Protein AF-A0A2W4MGM8-F1 (afdb_monomer_lite)

pLDDT: mean 70.21, std 13.92, range [36.12, 92.94]

Sequence (124 aa):
MNNPLRSLRRVPVAGVLAEREMGGFLFISALVGVGVGVGAAALVFLLDTFDRLLEPVFGPLFDPETHGWFHPMRAAVFASIPVGLLLAWWVARRFAPEVGGDGGPQGVESLTVHGGGIGGRGVP

Foldseek 3Di:
DDDPVVPPPPPPVVVVVVVVVVVVVVVVVVVVVVVVVVVVVVVVVVVVVVCVVCCVVCVCVPDCVNDPPPDVVVVVVVVVVVVVVVVVVVVCCVQPVVCPDPCVVVQVCCVPPVVRDDPPRPDD

Secondary structure (DSSP, 8-state):
---GGGGGGS-HHHHHHHHHHHHHHHHHHHHHHHHHHHHHHHHHHHHHHHHHHHHHHHHHHH-TTTS-TT-HHHHHHHHHHHHHHHHHHHHHHHH-GGG-S-SHHHHHHHHHHSTT---TTS--

Radius of gyration: 27.28 Å; chains: 1; bounding box: 44×27×95 Å

Structure (mmCIF, N/CA/C/O backbone):
data_AF-A0A2W4MGM8-F1
#
_entry.id   AF-A0A2W4MGM8-F1
#
loop_
_atom_site.group_PDB
_atom_site.id
_atom_site.type_symbol
_atom_site.label_atom_id
_atom_site.label_alt_id
_atom_site.label_comp_id
_atom_site.label_asym_id
_atom_site.label_entity_id
_atom_site.label_seq_id
_atom_site.pdbx_PDB_ins_code
_atom_site.Cartn_x
_atom_site.Cartn_y
_atom_site.Cartn_z
_atom_site.occupancy
_atom_site.B_iso_or_equiv
_atom_site.auth_seq_id
_atom_site.auth_comp_id
_atom_site.auth_asym_id
_atom_site.auth_atom_id
_atom_site.pdbx_PDB_model_num
ATOM 1 N N . MET A 1 1 ? -20.357 0.197 70.920 1.00 40.78 1 MET A N 1
ATOM 2 C CA . MET A 1 1 ? -19.670 -0.896 70.194 1.00 40.78 1 MET A CA 1
ATOM 3 C C . MET A 1 1 ? -20.046 -0.788 68.724 1.00 40.78 1 MET A C 1
ATOM 5 O O . MET A 1 1 ? -21.128 -1.212 68.339 1.00 40.78 1 MET A O 1
ATOM 9 N N . ASN A 1 2 ? -19.205 -0.120 67.931 1.00 47.62 2 ASN A N 1
ATOM 10 C CA . ASN A 1 2 ? -19.445 0.098 66.504 1.00 47.62 2 ASN A CA 1
ATOM 11 C C . ASN A 1 2 ? -18.937 -1.123 65.746 1.00 47.62 2 ASN A C 1
ATOM 13 O O . ASN A 1 2 ? -17.763 -1.459 65.844 1.00 47.62 2 ASN A O 1
ATOM 17 N N . ASN A 1 3 ? -19.839 -1.817 65.059 1.00 52.19 3 ASN A N 1
ATOM 18 C CA . ASN A 1 3 ? -19.556 -3.089 64.408 1.00 52.19 3 ASN A CA 1
ATOM 19 C C . ASN A 1 3 ? -19.040 -2.817 62.973 1.00 52.19 3 ASN A C 1
ATOM 21 O O . ASN A 1 3 ? -19.835 -2.396 62.127 1.00 52.19 3 ASN A O 1
ATOM 25 N N . PRO A 1 4 ? -17.742 -3.016 62.667 1.00 56.03 4 PRO A N 1
ATOM 26 C CA . PRO A 1 4 ? -17.128 -2.610 61.392 1.00 56.03 4 PRO A CA 1
ATOM 27 C C . PRO A 1 4 ? -17.537 -3.483 60.190 1.00 56.03 4 PRO A C 1
ATOM 29 O O . PRO A 1 4 ? -17.221 -3.169 59.044 1.00 56.03 4 PRO A O 1
ATOM 32 N N . LEU A 1 5 ? -18.300 -4.555 60.416 1.00 53.75 5 LEU A N 1
ATOM 33 C CA . LEU A 1 5 ? -18.628 -5.561 59.401 1.00 53.75 5 LEU A CA 1
ATOM 34 C C . LEU A 1 5 ? -19.758 -5.166 58.430 1.00 53.75 5 LEU A C 1
ATOM 36 O O . LEU A 1 5 ? -20.002 -5.877 57.459 1.00 53.75 5 LEU A O 1
ATOM 40 N N . ARG A 1 6 ? -20.449 -4.035 58.637 1.00 52.56 6 ARG A N 1
ATOM 41 C CA . ARG A 1 6 ? -21.505 -3.568 57.710 1.00 52.56 6 ARG A CA 1
ATOM 42 C C . ARG A 1 6 ? -20.994 -2.720 56.537 1.00 52.56 6 ARG A C 1
ATOM 44 O O . ARG A 1 6 ? -21.741 -2.533 55.581 1.00 52.56 6 ARG A O 1
ATOM 51 N N . SER A 1 7 ? -19.749 -2.240 56.578 1.00 52.41 7 SER A N 1
ATOM 52 C CA . SER A 1 7 ? -19.195 -1.339 55.548 1.00 52.41 7 SER A CA 1
ATOM 53 C C . SER A 1 7 ? -18.705 -2.071 54.285 1.00 52.41 7 SER A C 1
ATOM 55 O O . SER A 1 7 ? -18.770 -1.542 53.181 1.00 52.41 7 SER A O 1
ATOM 57 N N . LEU A 1 8 ? -18.303 -3.339 54.409 1.00 50.88 8 LEU A N 1
ATOM 58 C CA . LEU A 1 8 ? -17.674 -4.119 53.330 1.00 50.88 8 LEU A CA 1
ATOM 59 C C . LEU A 1 8 ? -18.646 -4.718 52.292 1.00 50.88 8 LEU A C 1
ATOM 61 O O . LEU A 1 8 ? -18.209 -5.340 51.330 1.00 50.88 8 LEU A O 1
ATOM 65 N N . ARG A 1 9 ? -19.966 -4.538 52.442 1.00 50.41 9 ARG A N 1
ATOM 66 C CA . ARG A 1 9 ? -20.981 -5.221 51.608 1.00 50.41 9 ARG A CA 1
ATOM 67 C C . ARG A 1 9 ? -21.507 -4.406 50.415 1.00 50.41 9 ARG A C 1
ATOM 69 O O . ARG A 1 9 ? -22.464 -4.831 49.776 1.00 50.41 9 ARG A O 1
ATOM 76 N N . ARG A 1 10 ? -20.938 -3.231 50.118 1.00 50.38 10 ARG A N 1
ATOM 77 C CA . ARG A 1 10 ? -21.436 -2.314 49.064 1.00 50.38 10 ARG A CA 1
ATOM 78 C C . ARG A 1 10 ? -20.584 -2.240 47.791 1.00 50.38 10 ARG A C 1
ATOM 80 O O . ARG A 1 10 ? -20.828 -1.369 46.969 1.00 50.38 10 ARG A O 1
ATOM 87 N N . VAL A 1 11 ? -19.628 -3.148 47.591 1.00 53.84 11 VAL A N 1
ATOM 88 C CA . VAL A 1 11 ? -18.744 -3.126 46.406 1.00 53.84 11 VAL A CA 1
ATOM 89 C C . VAL A 1 11 ? -19.057 -4.150 45.285 1.00 53.84 11 VAL A C 1
ATOM 91 O O . VAL A 1 11 ? -18.382 -4.084 44.263 1.00 53.84 11 VAL A O 1
ATOM 94 N N . PRO A 1 12 ? -20.064 -5.057 45.332 1.00 52.53 12 PRO A N 1
ATOM 95 C CA . PRO A 1 12 ? -20.218 -6.026 44.238 1.00 52.53 12 PRO A CA 1
ATOM 96 C C . PRO A 1 12 ? -20.822 -5.422 42.956 1.00 52.53 12 PRO A C 1
ATOM 98 O O . PRO A 1 12 ? -20.671 -5.995 41.886 1.00 52.53 12 PRO A O 1
ATOM 101 N N . VAL A 1 13 ? -21.486 -4.263 43.028 1.00 52.09 13 VAL A N 1
ATOM 102 C CA . VAL A 1 13 ? -22.192 -3.682 41.867 1.00 52.09 13 VAL A CA 1
ATOM 103 C C . VAL A 1 13 ? -21.252 -2.887 40.951 1.00 52.09 13 VAL A C 1
ATOM 105 O O . VAL A 1 13 ? -21.422 -2.911 39.737 1.00 52.09 13 VAL A O 1
ATOM 108 N N . ALA A 1 14 ? -20.218 -2.243 41.505 1.00 51.44 14 ALA A N 1
ATOM 109 C CA . ALA A 1 14 ? -19.235 -1.495 40.715 1.00 51.44 14 ALA A CA 1
ATOM 110 C C . ALA A 1 14 ? -18.333 -2.415 39.868 1.00 51.44 14 ALA A C 1
ATOM 112 O O . ALA A 1 14 ? -17.973 -2.053 38.753 1.00 51.44 14 ALA A O 1
ATOM 113 N N . GLY A 1 15 ? -18.026 -3.623 40.363 1.00 51.16 15 GLY A N 1
ATOM 114 C CA . GLY A 1 15 ? -17.244 -4.617 39.619 1.00 51.16 15 GLY A CA 1
ATOM 115 C C . GLY A 1 15 ? -17.968 -5.138 38.375 1.00 51.16 15 GLY A C 1
ATOM 116 O O . GLY A 1 15 ? -17.377 -5.183 37.306 1.00 51.16 15 GLY A O 1
ATOM 117 N N . VAL A 1 16 ? -19.268 -5.439 38.479 1.00 54.47 16 VAL A N 1
ATOM 118 C CA . VAL A 1 16 ? -20.057 -6.013 37.368 1.00 54.47 16 VAL A CA 1
ATOM 119 C C . VAL A 1 16 ? -20.330 -4.994 36.251 1.00 54.47 16 VAL A C 1
ATOM 121 O O . VAL A 1 16 ? -20.386 -5.359 35.077 1.00 54.47 16 VAL A O 1
ATOM 124 N N . LEU A 1 17 ? -20.469 -3.706 36.584 1.00 52.34 17 LEU A N 1
ATOM 125 C CA . LEU A 1 17 ? -20.562 -2.633 35.583 1.00 52.34 17 LEU A CA 1
ATOM 126 C C . LEU A 1 17 ? -19.225 -2.410 34.861 1.00 52.34 17 LEU A C 1
ATOM 128 O O . LEU A 1 17 ? -19.217 -2.319 33.636 1.00 52.34 17 LEU A O 1
ATOM 132 N N . ALA A 1 18 ? -18.105 -2.423 35.591 1.00 56.44 18 ALA A N 1
ATOM 133 C CA . ALA A 1 18 ? -16.770 -2.316 35.003 1.00 56.44 18 ALA A CA 1
ATOM 134 C C . ALA A 1 18 ? -16.421 -3.512 34.093 1.00 56.44 18 ALA A C 1
ATOM 136 O O . ALA A 1 18 ? -15.769 -3.347 33.066 1.00 56.44 18 ALA A O 1
ATOM 137 N N . GLU A 1 19 ? -16.895 -4.715 34.425 1.00 57.81 19 GLU A N 1
ATOM 138 C CA . GLU A 1 19 ? -16.680 -5.937 33.637 1.00 57.81 19 GLU A CA 1
ATOM 139 C C . GLU A 1 19 ? -17.469 -5.922 32.317 1.00 57.81 19 GLU A C 1
ATOM 141 O O . GLU A 1 19 ? -16.965 -6.324 31.266 1.00 57.81 19 GLU A O 1
ATOM 146 N N . ARG A 1 20 ? -18.694 -5.379 32.342 1.00 61.50 20 ARG A N 1
ATOM 147 C CA . ARG A 1 20 ? -19.535 -5.219 31.148 1.00 61.50 20 ARG A CA 1
ATOM 148 C C . ARG A 1 20 ? -19.016 -4.117 30.219 1.00 61.50 20 ARG A C 1
ATOM 150 O O . ARG A 1 20 ? -19.085 -4.276 29.001 1.00 61.50 20 ARG A O 1
ATOM 157 N N . GLU A 1 21 ? -18.460 -3.042 30.777 1.00 63.50 21 GLU A N 1
ATOM 158 C CA . GLU A 1 21 ? -17.774 -1.996 30.007 1.00 63.50 21 GLU A CA 1
ATOM 159 C C . GLU A 1 21 ? -16.440 -2.484 29.417 1.00 63.50 21 GLU A C 1
ATOM 161 O O . GLU A 1 21 ? -16.165 -2.223 28.245 1.00 63.50 21 GLU A O 1
ATOM 166 N N . MET A 1 22 ? -15.659 -3.284 30.158 1.00 66.50 22 MET A N 1
ATOM 167 C CA . MET A 1 22 ? -14.453 -3.938 29.625 1.00 66.50 22 MET A CA 1
ATOM 168 C C . MET A 1 22 ? -14.762 -4.873 28.452 1.00 66.50 22 MET A C 1
ATOM 170 O O . MET A 1 22 ? -14.032 -4.868 27.462 1.00 66.50 22 MET A O 1
ATOM 174 N N . GLY A 1 23 ? -15.836 -5.665 28.541 1.00 75.44 23 GLY A N 1
ATOM 175 C CA . GLY A 1 23 ? -16.243 -6.565 27.459 1.00 75.44 23 GLY A CA 1
ATOM 176 C C . GLY A 1 23 ? -16.618 -5.815 26.178 1.00 75.44 23 GLY A C 1
ATOM 177 O O . GLY A 1 23 ? -16.228 -6.225 25.085 1.00 75.44 23 GLY A O 1
ATOM 178 N N . GLY A 1 24 ? -17.314 -4.679 26.309 1.00 80.06 24 GLY A N 1
ATOM 179 C CA . GLY A 1 24 ? -17.630 -3.801 25.181 1.00 80.06 24 GLY A CA 1
ATOM 180 C C . GLY A 1 24 ? -16.379 -3.205 24.534 1.00 80.06 24 GLY A C 1
ATOM 181 O O . GLY A 1 24 ? -16.238 -3.246 23.313 1.00 80.06 24 GLY A O 1
ATOM 182 N N . PHE A 1 25 ? -15.435 -2.722 25.345 1.00 81.69 25 PHE A N 1
ATOM 183 C CA . PHE A 1 25 ? -14.169 -2.180 24.851 1.00 81.69 25 PHE A CA 1
ATOM 184 C C . PHE A 1 25 ? -13.314 -3.239 24.137 1.00 81.69 25 PHE A C 1
ATOM 186 O O . PHE A 1 25 ? -12.790 -2.975 23.057 1.00 81.69 25 PHE A O 1
ATOM 193 N N . LEU A 1 26 ? -13.215 -4.450 24.698 1.00 84.62 26 LEU A N 1
ATOM 194 C CA . LEU A 1 26 ? -12.486 -5.567 24.091 1.00 84.62 26 LEU A CA 1
ATOM 195 C C . LEU A 1 26 ? -13.096 -5.986 22.746 1.00 84.62 26 LEU A C 1
ATOM 197 O O . LEU A 1 26 ? -12.380 -6.292 21.797 1.00 84.62 26 LEU A O 1
ATOM 201 N N . PHE A 1 27 ? -14.424 -5.988 22.651 1.00 85.44 27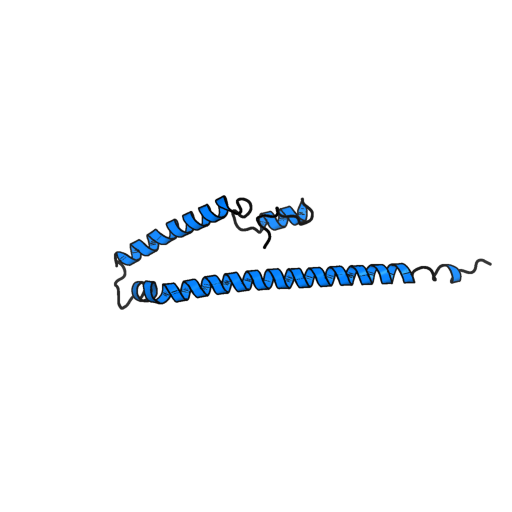 PHE A N 1
ATOM 202 C CA . PHE A 1 27 ? -15.110 -6.313 21.406 1.00 85.44 27 PHE A CA 1
ATOM 203 C C . PHE A 1 27 ? -14.862 -5.255 20.324 1.00 85.44 27 PHE A C 1
ATOM 205 O O . PHE A 1 27 ? -14.552 -5.598 19.183 1.00 85.44 27 PHE A O 1
ATOM 212 N N . ILE A 1 28 ? -14.936 -3.969 20.683 1.00 86.56 28 ILE A N 1
ATOM 213 C CA . ILE A 1 28 ? -14.653 -2.867 19.754 1.00 86.56 28 ILE A CA 1
ATOM 214 C C . ILE A 1 28 ? -13.189 -2.905 19.306 1.00 86.56 28 ILE A C 1
ATOM 216 O O . ILE A 1 28 ? -12.921 -2.779 18.114 1.00 86.56 28 ILE A O 1
ATOM 220 N N . SER A 1 29 ? -12.237 -3.131 20.215 1.00 83.62 29 SER A N 1
ATOM 221 C CA . SER A 1 29 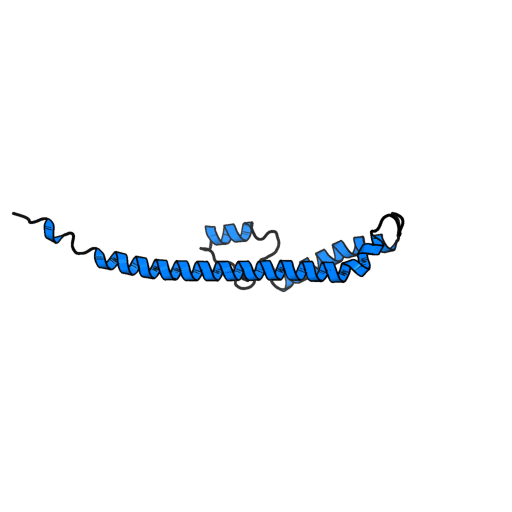? -10.817 -3.196 19.854 1.00 83.62 29 SER A CA 1
ATOM 222 C C . SER A 1 29 ? -10.500 -4.388 18.949 1.00 83.62 29 SER A C 1
ATOM 224 O O . SER A 1 29 ? -9.741 -4.239 17.992 1.00 83.62 29 SER A O 1
ATOM 226 N N . ALA A 1 30 ? -11.136 -5.541 19.176 1.00 88.25 30 ALA A N 1
ATOM 227 C CA . ALA A 1 30 ? -11.027 -6.693 18.288 1.00 88.25 30 ALA A CA 1
ATOM 228 C C . ALA A 1 30 ? -11.582 -6.387 16.886 1.00 88.25 30 ALA A C 1
ATOM 230 O O . ALA A 1 30 ? -10.927 -6.697 15.892 1.00 88.25 30 ALA A O 1
ATOM 231 N N . LEU A 1 31 ? -12.746 -5.735 16.791 1.00 90.75 31 LEU A N 1
ATOM 232 C CA . LEU A 1 31 ? -13.320 -5.322 15.507 1.00 90.75 31 LEU A CA 1
ATOM 233 C C . LEU A 1 31 ? -12.424 -4.331 14.761 1.00 90.75 31 LEU A C 1
ATOM 235 O O . LEU A 1 31 ? -12.199 -4.503 13.565 1.00 90.75 31 LEU A O 1
ATOM 239 N N . VAL A 1 32 ? -11.876 -3.333 15.459 1.00 87.88 32 VAL A N 1
ATOM 240 C CA . VAL A 1 32 ? -10.925 -2.377 14.874 1.00 87.88 32 VAL A CA 1
ATOM 241 C C . VAL A 1 32 ? -9.674 -3.105 14.382 1.00 87.88 32 VAL A C 1
ATOM 243 O O . VAL A 1 32 ? -9.247 -2.882 13.253 1.00 87.88 32 VAL A O 1
ATOM 246 N N . GLY A 1 33 ? -9.124 -4.025 15.180 1.00 87.69 33 GLY A N 1
ATOM 247 C CA . GLY A 1 33 ? -7.964 -4.828 14.793 1.00 87.69 33 GLY A CA 1
ATOM 248 C C . GLY A 1 33 ? -8.211 -5.662 13.533 1.00 87.69 33 GLY A C 1
ATOM 249 O O . GLY A 1 33 ? -7.377 -5.672 12.630 1.00 87.69 33 GLY A O 1
ATOM 250 N N . VAL A 1 34 ? -9.378 -6.308 13.430 1.00 92.31 34 VAL A N 1
ATOM 251 C CA . VAL A 1 34 ? -9.779 -7.048 12.223 1.00 92.31 34 VAL A CA 1
ATOM 252 C C . VAL A 1 34 ? -9.944 -6.106 11.031 1.00 92.31 34 VAL A C 1
ATOM 254 O O . VAL A 1 34 ? -9.441 -6.413 9.954 1.00 92.31 34 VAL A O 1
ATOM 257 N N . GLY A 1 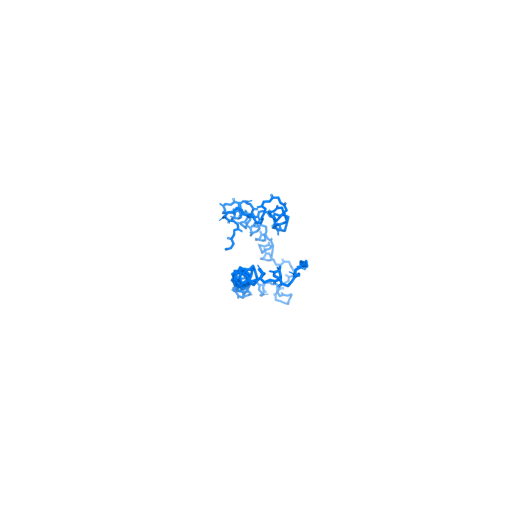35 ? -10.592 -4.953 11.212 1.00 89.81 35 GLY A N 1
ATOM 258 C CA . GLY A 1 35 ? -10.782 -3.964 10.148 1.00 89.81 35 GLY A CA 1
ATOM 259 C C . GLY A 1 35 ? -9.457 -3.463 9.571 1.00 89.81 35 GLY A C 1
ATOM 260 O O . GLY A 1 35 ? -9.247 -3.519 8.360 1.00 89.81 35 GLY A O 1
ATOM 261 N N . VAL A 1 36 ? -8.522 -3.068 10.440 1.00 89.12 36 VAL A N 1
ATOM 262 C CA . VAL A 1 36 ? -7.174 -2.639 10.036 1.00 89.12 36 VAL A CA 1
ATOM 263 C C . VAL A 1 36 ? -6.415 -3.782 9.359 1.00 89.12 36 VAL A C 1
ATOM 265 O O . VAL A 1 36 ? -5.798 -3.573 8.316 1.00 89.12 36 VAL A O 1
ATOM 268 N N . GLY A 1 37 ? -6.493 -4.999 9.907 1.00 89.69 37 GLY A N 1
ATOM 269 C CA . GLY A 1 37 ? -5.846 -6.176 9.329 1.00 89.69 37 GLY A CA 1
ATOM 270 C C . GLY A 1 37 ? -6.347 -6.498 7.919 1.00 89.69 37 GLY A C 1
ATOM 271 O O . GLY A 1 37 ? -5.543 -6.730 7.018 1.00 89.69 37 GLY A O 1
ATOM 272 N N . VAL A 1 38 ? -7.664 -6.454 7.700 1.00 92.94 38 VAL A N 1
ATOM 273 C CA . VAL A 1 38 ? -8.275 -6.668 6.379 1.00 92.94 38 VAL A CA 1
ATOM 274 C C . VAL A 1 38 ? -7.892 -5.553 5.409 1.00 92.94 38 VAL A C 1
ATOM 276 O O . VAL A 1 38 ? -7.540 -5.848 4.269 1.00 92.94 38 VAL A O 1
ATOM 279 N N . GLY A 1 39 ? -7.900 -4.292 5.849 1.00 85.75 39 GLY A N 1
ATOM 280 C CA . GLY A 1 39 ? -7.480 -3.159 5.020 1.00 85.75 39 GLY A CA 1
ATOM 281 C C . GLY A 1 39 ? -6.022 -3.275 4.566 1.00 85.75 39 GLY A C 1
ATOM 282 O O . GLY A 1 39 ? -5.724 -3.129 3.380 1.00 85.75 39 GLY A O 1
ATOM 283 N N . ALA A 1 40 ? -5.119 -3.624 5.485 1.00 86.06 40 ALA A N 1
ATOM 284 C CA . ALA A 1 40 ? -3.713 -3.855 5.167 1.00 86.06 40 ALA A CA 1
ATOM 285 C C . ALA A 1 40 ? -3.532 -5.041 4.205 1.00 86.06 40 ALA A C 1
ATOM 287 O O . ALA A 1 40 ? -2.810 -4.929 3.215 1.00 86.06 40 ALA A O 1
ATOM 288 N N . ALA A 1 41 ? -4.224 -6.159 4.451 1.00 89.06 41 ALA A N 1
ATOM 289 C CA . ALA A 1 41 ? -4.172 -7.327 3.576 1.00 89.06 41 ALA A CA 1
ATOM 290 C C . ALA A 1 41 ? -4.687 -7.014 2.161 1.00 89.06 41 ALA A C 1
ATOM 292 O O . ALA A 1 41 ? -4.078 -7.436 1.180 1.00 89.06 41 ALA A O 1
ATOM 293 N N . ALA A 1 42 ? -5.767 -6.236 2.047 1.00 90.25 42 ALA A N 1
ATOM 294 C CA . ALA A 1 42 ? -6.309 -5.800 0.765 1.00 90.25 42 ALA A CA 1
ATOM 295 C C . ALA A 1 42 ? -5.314 -4.923 -0.010 1.00 90.25 42 ALA A C 1
ATOM 297 O O . ALA A 1 42 ? -5.147 -5.117 -1.213 1.00 90.25 42 ALA A O 1
ATOM 298 N N . LEU A 1 43 ? -4.616 -4.005 0.669 1.00 86.19 43 LEU A N 1
ATOM 299 C CA . LEU A 1 43 ? -3.585 -3.177 0.041 1.00 86.19 43 LEU A CA 1
ATOM 300 C C . LEU A 1 43 ? -2.419 -4.027 -0.480 1.00 86.19 43 LEU A C 1
ATOM 302 O O . LEU A 1 43 ? -2.008 -3.859 -1.625 1.00 86.19 43 LEU A O 1
ATOM 306 N N . VAL A 1 44 ? -1.918 -4.962 0.332 1.00 90.81 44 VAL A N 1
ATOM 307 C CA . VAL A 1 44 ? -0.837 -5.873 -0.079 1.00 90.81 44 VAL A CA 1
ATOM 308 C C . VAL A 1 44 ? -1.265 -6.711 -1.281 1.00 90.81 44 VAL A C 1
ATOM 310 O O . VAL A 1 44 ? -0.529 -6.797 -2.260 1.00 90.81 44 VAL A O 1
ATOM 313 N N . PHE A 1 45 ? -2.471 -7.279 -1.242 1.00 92.19 45 PHE A N 1
ATOM 314 C CA . PHE A 1 45 ? -3.009 -8.071 -2.344 1.00 92.19 45 PHE A CA 1
ATOM 315 C C . PHE A 1 45 ? -3.150 -7.254 -3.633 1.00 92.19 45 PHE A C 1
ATOM 317 O O . PHE A 1 45 ? -2.840 -7.741 -4.721 1.00 92.19 45 PHE A O 1
ATOM 324 N N . LEU A 1 46 ? -3.595 -6.000 -3.523 1.00 90.44 46 LEU A N 1
ATOM 325 C CA . LEU A 1 46 ? -3.713 -5.101 -4.663 1.00 90.44 46 LEU A CA 1
ATOM 326 C C . LEU A 1 46 ? -2.340 -4.828 -5.291 1.00 90.44 46 LEU A C 1
ATOM 328 O O . LEU A 1 46 ? -2.200 -4.939 -6.506 1.00 90.44 46 LEU A O 1
ATOM 332 N N . LEU A 1 47 ? -1.332 -4.517 -4.471 1.00 87.94 47 LEU A N 1
ATOM 333 C CA . LEU A 1 47 ? 0.034 -4.264 -4.936 1.00 87.94 47 LEU A CA 1
ATOM 334 C C . LEU A 1 47 ? 0.646 -5.496 -5.616 1.00 87.94 47 LEU A C 1
ATOM 336 O O . LEU A 1 47 ? 1.169 -5.369 -6.718 1.00 87.94 47 LEU A O 1
ATOM 340 N N . ASP A 1 48 ? 0.508 -6.681 -5.016 1.00 89.62 48 ASP A N 1
ATOM 341 C CA . ASP A 1 48 ? 0.974 -7.952 -5.596 1.00 89.62 48 ASP A CA 1
ATOM 342 C C . ASP A 1 48 ? 0.261 -8.267 -6.923 1.00 89.62 48 ASP A C 1
ATOM 344 O O . ASP A 1 48 ? 0.872 -8.711 -7.892 1.00 89.62 48 ASP A O 1
ATOM 348 N N . THR A 1 49 ? -1.036 -7.963 -7.020 1.00 90.38 49 THR A N 1
ATOM 349 C CA . THR A 1 49 ? -1.785 -8.133 -8.273 1.00 90.38 49 THR A CA 1
ATOM 350 C C . THR A 1 49 ? -1.251 -7.220 -9.377 1.00 90.38 49 THR A C 1
ATOM 352 O O . THR A 1 49 ? -1.096 -7.663 -10.516 1.00 90.38 49 THR A O 1
ATOM 355 N N . PHE A 1 50 ? -0.960 -5.954 -9.060 1.00 87.19 50 PHE A N 1
ATOM 356 C CA . PHE A 1 50 ? -0.354 -5.030 -10.019 1.00 87.19 50 PHE A CA 1
ATOM 357 C C . PHE A 1 50 ? 1.043 -5.484 -10.438 1.00 87.19 50 PHE A C 1
ATOM 359 O O . PHE A 1 50 ? 1.341 -5.436 -11.628 1.00 87.19 50 PHE A O 1
ATOM 366 N N . ASP A 1 51 ? 1.863 -5.960 -9.502 1.00 84.81 51 ASP A N 1
ATOM 367 C CA . ASP A 1 51 ? 3.207 -6.453 -9.801 1.00 84.81 51 ASP A CA 1
ATOM 368 C C . ASP A 1 51 ? 3.155 -7.609 -10.808 1.00 84.81 51 ASP A C 1
ATOM 370 O O . ASP A 1 51 ? 3.722 -7.513 -11.893 1.00 84.81 51 ASP A O 1
ATOM 374 N N . ARG A 1 52 ? 2.321 -8.625 -10.555 1.00 86.88 52 ARG A N 1
ATOM 375 C CA . ARG A 1 52 ? 2.141 -9.772 -11.466 1.00 86.88 52 ARG A CA 1
ATOM 376 C C . ARG A 1 52 ? 1.588 -9.398 -12.841 1.00 86.88 52 ARG A C 1
ATOM 378 O O . ARG A 1 52 ? 1.892 -10.062 -13.830 1.00 86.88 52 ARG A O 1
ATOM 385 N N . LEU A 1 53 ? 0.742 -8.369 -12.926 1.00 85.62 53 LEU A N 1
ATOM 386 C CA . LEU A 1 53 ? 0.216 -7.881 -14.208 1.00 85.62 53 LEU A CA 1
ATOM 387 C C . LEU A 1 53 ? 1.282 -7.145 -15.024 1.00 85.62 53 LEU A C 1
ATOM 389 O O . LEU A 1 53 ? 1.251 -7.173 -16.255 1.00 85.62 53 LEU A O 1
ATOM 393 N N . LEU A 1 54 ? 2.203 -6.471 -14.340 1.00 83.31 54 LEU A N 1
ATOM 394 C CA . LEU A 1 54 ? 3.240 -5.646 -14.944 1.00 83.31 54 LEU A CA 1
ATOM 395 C C . LEU A 1 54 ? 4.539 -6.425 -15.206 1.00 83.31 54 LEU A C 1
ATOM 397 O O . LEU A 1 54 ? 5.269 -6.088 -16.140 1.00 83.31 54 LEU A O 1
ATOM 401 N N . GLU A 1 55 ? 4.796 -7.495 -14.457 1.00 82.31 55 GLU A N 1
ATOM 402 C CA . GLU A 1 55 ? 5.941 -8.397 -14.589 1.00 82.31 55 GLU A CA 1
ATOM 403 C C . GLU A 1 55 ? 6.173 -8.925 -16.019 1.00 82.31 55 GLU A C 1
ATOM 405 O O . GLU A 1 55 ? 7.296 -8.799 -16.506 1.00 82.31 55 GLU A O 1
ATOM 410 N N . PRO A 1 56 ? 5.173 -9.419 -16.779 1.00 80.88 56 PRO A N 1
ATOM 411 C CA . PRO A 1 56 ? 5.412 -9.872 -18.153 1.00 80.88 56 PRO A CA 1
ATOM 412 C C . PRO A 1 56 ? 5.793 -8.737 -19.119 1.00 80.88 56 PRO A C 1
ATOM 414 O O . PRO A 1 56 ? 6.377 -8.999 -20.170 1.00 80.88 56 PRO A O 1
ATOM 417 N N . VAL A 1 57 ? 5.471 -7.482 -18.789 1.00 76.62 57 VAL A N 1
ATOM 418 C CA . VAL A 1 57 ? 5.769 -6.308 -19.626 1.00 76.62 57 VAL A CA 1
ATOM 419 C C . VAL A 1 57 ? 7.124 -5.703 -19.264 1.00 76.62 57 VAL A C 1
ATOM 421 O O . VAL A 1 57 ? 7.897 -5.342 -20.152 1.00 76.62 57 VAL A O 1
ATOM 424 N N . PHE A 1 58 ? 7.429 -5.588 -17.970 1.00 75.56 58 PHE A N 1
ATOM 425 C CA . PHE A 1 58 ? 8.655 -4.949 -17.490 1.00 75.56 58 PHE A CA 1
ATOM 426 C C . PHE A 1 58 ? 9.790 -5.929 -17.199 1.00 75.56 58 PHE A C 1
ATOM 428 O O . PHE A 1 58 ? 10.944 -5.566 -17.412 1.00 75.56 58 PHE A O 1
ATOM 435 N N . GLY A 1 59 ? 9.502 -7.161 -16.781 1.00 71.38 59 GLY A N 1
ATOM 436 C CA . GLY A 1 59 ? 10.503 -8.186 -16.469 1.00 71.38 59 GLY A CA 1
ATOM 437 C C . GLY A 1 59 ? 11.511 -8.409 -17.603 1.00 71.38 59 GLY A C 1
ATOM 438 O O . GLY A 1 59 ? 12.705 -8.191 -17.391 1.00 71.38 59 GLY A O 1
ATOM 439 N N . PRO A 1 60 ? 11.064 -8.686 -18.846 1.00 72.94 60 PRO A N 1
ATOM 440 C CA . PRO A 1 60 ? 11.966 -8.847 -19.991 1.00 72.94 60 PRO A CA 1
ATOM 441 C C . PRO A 1 60 ? 12.743 -7.570 -20.334 1.00 72.94 60 PRO A C 1
ATOM 443 O O . PRO A 1 60 ? 13.811 -7.616 -20.942 1.00 72.94 60 PRO A O 1
ATOM 446 N N . LEU A 1 61 ? 12.190 -6.411 -19.968 1.00 69.31 61 LEU A N 1
ATOM 447 C CA . LEU A 1 61 ? 12.780 -5.109 -20.230 1.00 69.31 61 LEU A CA 1
ATOM 448 C C . LEU A 1 61 ? 13.961 -4.834 -19.300 1.00 69.31 61 LEU A C 1
ATOM 450 O O . LEU A 1 61 ? 14.896 -4.167 -19.731 1.00 69.31 61 LEU A O 1
ATOM 454 N N . PHE A 1 62 ? 13.931 -5.327 -18.059 1.00 67.94 62 PHE A N 1
ATOM 455 C CA . PHE A 1 62 ? 14.982 -5.143 -17.051 1.00 67.94 62 PHE A CA 1
ATOM 456 C C . PHE A 1 62 ? 15.975 -6.309 -16.965 1.00 67.94 62 PHE A C 1
ATOM 458 O O . PHE A 1 62 ? 16.969 -6.188 -16.251 1.00 67.94 62 PHE A O 1
ATOM 465 N N . ASP A 1 63 ? 15.779 -7.370 -17.751 1.00 69.00 63 ASP A N 1
ATOM 466 C CA . ASP A 1 63 ? 16.731 -8.473 -17.841 1.00 69.00 63 ASP A CA 1
ATOM 467 C C . ASP A 1 63 ? 18.057 -8.010 -18.491 1.00 69.00 63 ASP A C 1
ATOM 469 O O . ASP A 1 63 ? 18.050 -7.479 -19.613 1.00 69.00 63 ASP A O 1
ATOM 473 N N . PRO A 1 64 ? 19.213 -8.157 -17.817 1.00 61.66 64 PRO A N 1
ATOM 474 C CA . PRO A 1 64 ? 20.493 -7.670 -18.328 1.00 61.66 64 PRO A CA 1
ATOM 475 C C . PRO A 1 64 ? 21.014 -8.458 -19.536 1.00 61.66 64 PRO A C 1
ATOM 477 O O . PRO A 1 64 ? 21.832 -7.926 -20.287 1.00 61.66 64 PRO A O 1
ATOM 480 N N . GLU A 1 65 ? 20.555 -9.698 -19.730 1.00 65.81 65 GLU A N 1
ATOM 481 C CA . GLU A 1 65 ? 21.017 -10.568 -20.819 1.00 65.81 65 GLU A CA 1
ATOM 482 C C . GLU A 1 65 ? 20.289 -10.322 -22.150 1.00 65.81 65 GLU A C 1
ATOM 484 O O . GLU A 1 65 ? 20.889 -10.483 -23.212 1.00 65.81 65 GLU A O 1
ATOM 489 N N . THR A 1 66 ? 19.019 -9.900 -22.122 1.00 63.19 66 THR A N 1
ATOM 490 C CA . THR A 1 66 ? 18.195 -9.735 -23.337 1.00 63.19 66 THR A CA 1
ATOM 491 C C . THR A 1 66 ? 18.180 -8.308 -23.876 1.00 63.19 66 THR A C 1
ATOM 493 O O . THR A 1 66 ? 18.150 -8.116 -25.091 1.00 63.19 66 THR A O 1
ATOM 496 N N . HIS A 1 67 ? 18.243 -7.295 -23.008 1.00 59.50 67 HIS A N 1
ATOM 497 C CA . HIS A 1 67 ? 18.224 -5.890 -23.412 1.00 59.50 67 HIS A CA 1
ATOM 498 C C . HIS A 1 67 ? 19.373 -5.148 -22.722 1.00 59.50 67 HIS A C 1
ATOM 500 O O . HIS A 1 67 ? 19.391 -4.984 -21.503 1.00 59.50 67 HIS A O 1
ATOM 506 N N . GLY A 1 6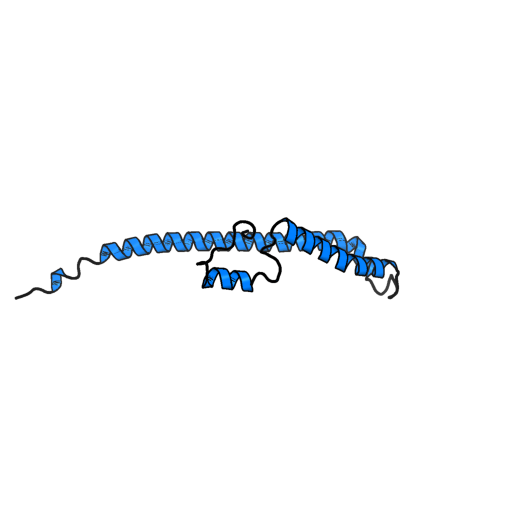8 ? 20.362 -4.700 -23.504 1.00 61.09 68 GLY A N 1
ATOM 507 C CA . GLY A 1 68 ? 21.518 -3.960 -22.990 1.00 61.09 68 GLY A CA 1
ATOM 508 C C . GLY A 1 68 ? 21.126 -2.754 -22.121 1.00 61.09 68 GLY A C 1
ATOM 509 O O . GLY A 1 68 ? 20.042 -2.185 -22.258 1.00 61.09 68 GLY A O 1
ATOM 510 N N . TRP A 1 69 ? 22.034 -2.336 -21.234 1.00 59.91 69 TRP A N 1
ATOM 511 C CA . TRP A 1 69 ? 21.780 -1.353 -20.167 1.00 59.91 69 TRP A CA 1
ATOM 512 C C . TRP A 1 69 ? 21.122 -0.032 -20.610 1.00 59.91 69 TRP A C 1
ATOM 514 O O . TRP A 1 69 ? 20.389 0.569 -19.827 1.00 59.91 69 TRP A O 1
ATOM 524 N N . PHE A 1 70 ? 21.326 0.392 -21.861 1.00 63.50 70 PHE A N 1
ATOM 525 C CA . PHE A 1 70 ? 20.860 1.670 -22.415 1.00 63.50 70 PHE A CA 1
ATOM 526 C C . PHE A 1 70 ? 19.672 1.537 -23.383 1.00 63.50 70 PHE A C 1
ATOM 528 O O . PHE A 1 70 ? 19.554 2.300 -24.341 1.00 63.50 70 PHE A O 1
ATOM 535 N N . HIS A 1 71 ? 18.780 0.569 -23.164 1.00 67.69 71 HIS A N 1
ATOM 536 C CA . HIS A 1 71 ? 17.594 0.431 -24.006 1.00 67.69 71 HIS A CA 1
ATOM 537 C C . HIS A 1 71 ? 16.626 1.624 -23.801 1.00 67.69 71 HIS A C 1
ATOM 539 O O . HIS A 1 71 ? 16.219 1.884 -22.664 1.00 67.69 71 HIS A O 1
ATOM 545 N N . PRO A 1 72 ? 16.192 2.338 -24.861 1.00 69.88 72 PRO A N 1
ATOM 546 C CA . PRO A 1 72 ? 15.370 3.556 -24.751 1.00 69.88 72 PRO A CA 1
ATOM 547 C C . PRO A 1 72 ? 14.023 3.312 -24.058 1.00 69.88 72 PRO A C 1
ATOM 549 O O . PRO A 1 72 ? 13.467 4.197 -23.412 1.00 69.88 72 PRO A O 1
ATOM 552 N N . MET A 1 73 ? 13.525 2.079 -24.125 1.00 68.88 73 MET A N 1
ATOM 553 C CA . MET A 1 73 ? 12.289 1.679 -23.463 1.00 68.88 73 MET A CA 1
ATOM 554 C C . MET A 1 73 ? 12.428 1.652 -21.927 1.00 68.88 73 MET A C 1
ATOM 556 O O . MET A 1 73 ? 11.463 1.970 -21.243 1.00 68.88 73 MET A O 1
ATOM 560 N N . ARG A 1 74 ? 13.629 1.405 -21.368 1.00 69.94 74 ARG A N 1
ATOM 561 C CA . ARG A 1 74 ? 13.888 1.534 -19.915 1.00 69.94 74 ARG A CA 1
ATOM 562 C C . ARG A 1 74 ? 13.768 2.984 -19.453 1.00 69.94 74 ARG A C 1
ATOM 564 O O . ARG A 1 74 ? 13.197 3.244 -18.399 1.00 69.94 74 ARG A O 1
ATOM 571 N N . ALA A 1 75 ? 14.255 3.936 -20.253 1.00 69.31 75 ALA A N 1
ATOM 572 C CA . ALA A 1 75 ? 14.146 5.363 -19.945 1.00 69.31 75 ALA A CA 1
ATOM 573 C C . ALA A 1 75 ? 12.679 5.825 -19.872 1.00 69.31 75 ALA A C 1
ATOM 575 O O . ALA A 1 75 ? 12.332 6.626 -19.007 1.00 69.31 75 ALA A O 1
ATOM 576 N N . ALA A 1 76 ? 11.803 5.268 -20.716 1.00 71.50 76 ALA A N 1
ATOM 577 C CA . ALA A 1 76 ? 10.364 5.512 -20.636 1.00 71.50 76 ALA A CA 1
ATOM 578 C C . ALA A 1 76 ? 9.749 4.970 -19.329 1.00 71.50 76 ALA A C 1
ATOM 580 O O . ALA A 1 76 ? 8.906 5.639 -18.733 1.00 71.50 76 ALA A O 1
ATOM 581 N N . VAL A 1 77 ? 10.212 3.814 -18.831 1.00 74.69 77 VAL A N 1
ATOM 582 C CA . VAL A 1 77 ? 9.782 3.293 -17.520 1.00 74.69 77 VAL A CA 1
ATOM 583 C C . VAL A 1 77 ? 10.240 4.209 -16.386 1.00 74.69 77 VAL A C 1
ATOM 585 O O . VAL A 1 77 ? 9.428 4.586 -15.544 1.00 74.69 77 VAL A O 1
ATOM 588 N N . PHE A 1 78 ? 11.496 4.660 -16.389 1.00 75.38 78 PHE A N 1
ATOM 589 C CA . PHE A 1 78 ? 11.972 5.630 -15.395 1.00 75.38 78 PHE A CA 1
ATOM 590 C C . PHE A 1 78 ? 11.205 6.956 -15.442 1.00 75.38 78 PHE A C 1
ATOM 592 O O . PHE A 1 78 ? 10.950 7.543 -14.394 1.00 75.38 78 PHE A O 1
ATOM 599 N N . ALA A 1 79 ? 10.775 7.403 -16.626 1.00 76.38 79 ALA A N 1
ATOM 600 C CA . ALA A 1 79 ? 9.916 8.578 -16.771 1.00 76.38 79 ALA A CA 1
ATOM 601 C C . ALA A 1 79 ? 8.485 8.341 -16.255 1.00 76.38 79 ALA A C 1
ATOM 603 O O . ALA A 1 79 ? 7.816 9.288 -15.846 1.00 76.38 79 ALA A O 1
ATOM 604 N N . SER A 1 80 ? 8.014 7.091 -16.224 1.00 78.94 80 SER A N 1
ATOM 605 C CA . SER A 1 80 ? 6.691 6.753 -15.688 1.00 78.94 80 SER A CA 1
ATOM 606 C C . SER A 1 80 ? 6.622 6.823 -14.155 1.00 78.94 80 SER A C 1
ATOM 608 O O . SER A 1 80 ? 5.564 7.133 -13.616 1.00 78.94 80 SER A O 1
ATOM 610 N N . ILE A 1 81 ? 7.747 6.642 -13.449 1.00 79.88 81 ILE A N 1
ATOM 611 C CA . ILE A 1 81 ? 7.834 6.735 -11.979 1.00 79.88 81 ILE A CA 1
ATOM 612 C C . ILE A 1 81 ? 7.366 8.106 -11.448 1.00 79.88 81 ILE A C 1
ATOM 614 O O . ILE A 1 81 ? 6.448 8.137 -10.623 1.00 79.88 81 ILE A O 1
ATOM 618 N N . PRO A 1 82 ? 7.910 9.257 -11.901 1.00 82.12 82 PRO A N 1
ATOM 619 C CA . PRO A 1 82 ? 7.437 10.563 -11.447 1.00 82.12 82 PRO A CA 1
ATOM 620 C C . PRO A 1 82 ? 5.990 10.844 -11.868 1.00 82.12 82 PRO A C 1
ATOM 622 O O . PRO A 1 82 ? 5.271 11.515 -11.134 1.00 82.12 82 PRO A O 1
ATOM 625 N N . VAL A 1 83 ? 5.526 10.306 -13.002 1.00 81.19 83 VAL A N 1
ATOM 626 C CA . VAL A 1 83 ? 4.120 10.429 -13.425 1.00 81.19 83 VAL A CA 1
ATOM 627 C C . VAL A 1 83 ? 3.197 9.658 -12.480 1.00 81.19 83 VAL A C 1
ATOM 629 O O . VAL A 1 83 ? 2.176 10.196 -12.057 1.00 81.19 83 VAL A O 1
ATOM 632 N N . GLY A 1 84 ? 3.574 8.438 -12.090 1.00 80.38 84 GLY A N 1
ATOM 633 C CA . GLY A 1 84 ? 2.853 7.645 -11.095 1.00 80.38 84 GLY A CA 1
ATOM 634 C C . GLY A 1 84 ? 2.794 8.343 -9.736 1.00 80.38 84 GLY A C 1
ATOM 635 O O . GLY A 1 84 ? 1.724 8.433 -9.140 1.00 80.38 84 GLY A O 1
ATOM 636 N N . LEU A 1 85 ? 3.910 8.929 -9.290 1.00 81.19 85 LEU A N 1
ATOM 637 C CA . LEU A 1 85 ? 3.973 9.734 -8.064 1.00 81.19 85 LEU A CA 1
ATOM 638 C C . LEU A 1 85 ? 3.075 10.975 -8.129 1.00 81.19 85 LEU A C 1
ATOM 640 O O . LEU A 1 85 ? 2.368 11.271 -7.168 1.00 81.19 85 LEU A O 1
ATOM 644 N N . LEU A 1 86 ? 3.060 11.688 -9.257 1.00 83.69 86 LEU A N 1
ATOM 645 C CA . LEU A 1 86 ? 2.178 12.841 -9.460 1.00 83.69 86 LEU A CA 1
ATOM 646 C C . LEU A 1 86 ? 0.703 12.441 -9.459 1.00 83.69 86 LEU A C 1
ATOM 648 O O . LEU A 1 86 ? -0.128 13.165 -8.912 1.00 83.69 86 LEU A O 1
ATOM 652 N N . LEU A 1 87 ? 0.376 11.292 -10.049 1.00 81.50 87 LEU A N 1
ATOM 653 C CA . LEU A 1 87 ? -0.986 10.779 -10.091 1.00 81.50 87 LEU A CA 1
ATOM 654 C C . LEU A 1 87 ? -1.441 10.332 -8.697 1.00 81.50 87 LEU A C 1
ATOM 656 O O . LEU A 1 87 ? -2.528 10.713 -8.268 1.00 81.50 87 LEU A O 1
ATOM 660 N N . ALA A 1 88 ? -0.583 9.635 -7.948 1.00 79.62 88 ALA A N 1
ATOM 661 C CA . ALA A 1 88 ? -0.822 9.294 -6.547 1.00 79.62 88 ALA A CA 1
ATOM 662 C C . ALA A 1 88 ? -1.012 10.551 -5.681 1.00 79.62 88 ALA A C 1
ATOM 664 O O . ALA A 1 88 ? -1.971 10.637 -4.915 1.00 79.62 88 ALA A O 1
ATOM 665 N N . TRP A 1 89 ? -0.163 11.567 -5.859 1.00 78.38 89 TRP A N 1
ATOM 666 C CA . TRP A 1 89 ? -0.299 12.859 -5.187 1.00 78.38 89 TRP A CA 1
ATOM 667 C C . TRP A 1 89 ? -1.612 13.567 -5.539 1.00 78.38 89 TRP A C 1
ATOM 669 O O . TRP A 1 89 ? -2.284 14.108 -4.660 1.00 78.38 89 TRP A O 1
ATOM 679 N N . TRP A 1 90 ? -2.007 13.552 -6.813 1.00 82.69 90 TRP A N 1
ATOM 680 C CA . TRP A 1 90 ? -3.255 14.158 -7.266 1.00 82.69 90 TRP A CA 1
ATOM 681 C C . TRP A 1 90 ? -4.475 13.451 -6.670 1.00 82.69 90 TRP A C 1
ATOM 683 O O . TRP A 1 90 ? -5.380 14.119 -6.169 1.00 82.69 90 TRP A O 1
ATOM 693 N N . VAL A 1 91 ? -4.475 12.114 -6.660 1.00 80.38 91 VAL A N 1
ATOM 694 C CA . VAL A 1 91 ? -5.520 11.298 -6.025 1.00 80.38 91 VAL A CA 1
ATOM 695 C C . VAL A 1 91 ? -5.596 11.610 -4.530 1.00 80.38 91 VAL A C 1
ATOM 697 O O . VAL A 1 91 ? -6.673 11.953 -4.041 1.00 80.38 91 VAL A O 1
ATOM 700 N N . ALA A 1 92 ? -4.465 11.590 -3.820 1.00 74.12 92 ALA A N 1
ATOM 701 C CA . ALA A 1 92 ? -4.414 11.914 -2.396 1.00 74.12 92 ALA A CA 1
ATOM 702 C C . ALA A 1 92 ? -4.988 13.313 -2.122 1.00 74.12 92 ALA A C 1
ATOM 704 O O . ALA A 1 92 ? -5.909 13.470 -1.324 1.00 74.12 92 ALA A O 1
ATOM 705 N N . ARG A 1 93 ? -4.549 14.328 -2.873 1.00 75.38 93 ARG A N 1
ATOM 706 C CA . ARG A 1 93 ? -5.030 15.709 -2.723 1.00 75.38 93 ARG A CA 1
ATOM 707 C C . ARG A 1 93 ? -6.517 15.869 -3.050 1.00 75.38 93 ARG A C 1
ATOM 709 O O . ARG A 1 93 ? -7.168 16.759 -2.504 1.00 75.38 93 ARG A O 1
ATOM 716 N N . ARG A 1 94 ? -7.058 15.052 -3.959 1.00 78.75 94 ARG A N 1
ATOM 717 C CA . ARG A 1 94 ? -8.451 15.147 -4.411 1.00 78.75 94 ARG A CA 1
ATOM 718 C C . ARG A 1 94 ? -9.440 14.470 -3.468 1.00 78.75 94 ARG A C 1
ATOM 720 O O . ARG A 1 94 ? -10.567 14.968 -3.356 1.00 78.75 94 ARG A O 1
ATOM 727 N N . PHE A 1 95 ? -9.049 13.349 -2.867 1.00 73.62 95 PHE A N 1
ATOM 728 C CA . PHE A 1 95 ? -9.942 12.495 -2.081 1.00 73.62 95 PHE A CA 1
ATOM 729 C C . PHE A 1 95 ? -9.718 12.604 -0.573 1.00 73.62 95 PHE A C 1
ATOM 731 O O . PHE A 1 95 ? -10.702 12.611 0.163 1.00 73.62 95 PHE A O 1
ATOM 738 N N . ALA A 1 96 ? -8.471 12.752 -0.127 1.00 64.69 96 ALA A N 1
ATOM 739 C CA . ALA A 1 96 ? -8.125 12.807 1.290 1.00 64.69 96 ALA A CA 1
ATOM 740 C C . ALA A 1 96 ? -6.899 13.727 1.504 1.00 64.69 96 ALA A C 1
ATOM 742 O O . ALA A 1 96 ? -5.788 13.248 1.754 1.00 64.69 96 ALA A O 1
ATOM 743 N N . PRO A 1 97 ? -7.061 15.060 1.348 1.00 62.97 97 PRO A N 1
ATOM 744 C CA . PRO A 1 97 ? -5.958 16.020 1.466 1.00 62.97 97 PRO A CA 1
ATOM 745 C C . PRO A 1 97 ? -5.270 15.993 2.842 1.00 62.97 97 PRO A C 1
ATOM 747 O O . PRO A 1 97 ? -4.114 16.394 2.955 1.00 62.97 97 PRO A O 1
ATOM 750 N N . GLU A 1 98 ? -5.959 15.497 3.868 1.00 64.94 98 GLU A N 1
ATOM 751 C CA . GLU A 1 98 ? -5.461 15.273 5.226 1.00 64.94 98 GLU A CA 1
ATOM 752 C C . GLU A 1 98 ? -4.472 14.100 5.369 1.00 64.94 98 GLU A C 1
ATOM 754 O O . GLU A 1 98 ? -3.738 14.053 6.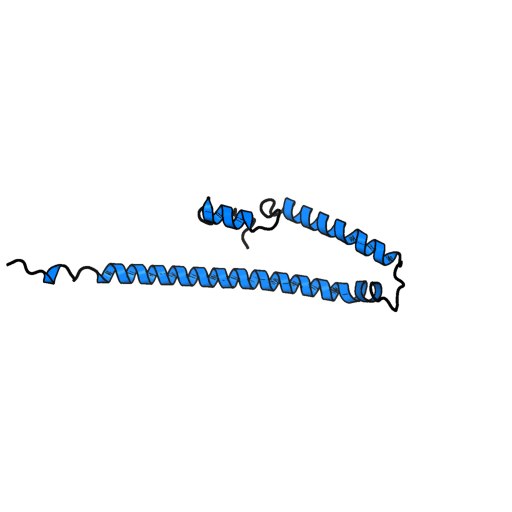353 1.00 64.94 98 GLU A O 1
ATOM 759 N N . VAL A 1 99 ? -4.397 13.193 4.387 1.00 62.72 99 VAL A N 1
ATOM 760 C CA . VAL A 1 99 ? -3.515 12.002 4.393 1.00 62.72 99 VAL A CA 1
ATOM 761 C C . VAL A 1 99 ? -2.188 12.286 3.671 1.00 62.72 99 VAL A C 1
ATOM 763 O O . VAL A 1 99 ? -1.416 11.389 3.349 1.00 62.72 99 VAL A O 1
ATOM 766 N N . GLY A 1 100 ? -1.895 13.556 3.379 1.00 59.62 100 GLY A N 1
ATOM 767 C CA . GLY A 1 100 ? -0.616 13.948 2.798 1.00 59.62 100 GLY A CA 1
ATOM 768 C C . GLY A 1 100 ? 0.546 13.657 3.755 1.00 59.62 100 GLY A C 1
ATOM 769 O O . GLY A 1 100 ? 0.647 14.285 4.809 1.00 59.62 100 GLY A O 1
ATOM 770 N N . GLY A 1 101 ? 1.440 12.741 3.368 1.00 67.19 101 GLY A N 1
ATOM 771 C CA . GLY A 1 101 ? 2.646 12.383 4.124 1.00 67.19 101 GLY A CA 1
ATOM 772 C C . GLY A 1 101 ? 2.621 10.951 4.664 1.00 67.19 101 GLY A C 1
ATOM 773 O O . GLY A 1 101 ? 1.984 10.079 4.088 1.00 67.19 101 GLY A O 1
ATOM 774 N N . ASP A 1 102 ? 3.343 10.715 5.760 1.00 63.31 102 ASP A N 1
ATOM 775 C CA . ASP A 1 102 ? 3.536 9.391 6.382 1.00 63.31 102 ASP A CA 1
ATOM 776 C C . ASP A 1 102 ? 2.355 8.960 7.284 1.00 63.31 102 ASP A C 1
ATOM 778 O O . ASP A 1 102 ? 2.303 7.838 7.775 1.00 63.31 102 ASP A O 1
ATOM 782 N N . GLY A 1 103 ? 1.394 9.851 7.565 1.00 59.59 103 GLY A N 1
ATOM 783 C CA . GLY A 1 103 ? 0.231 9.566 8.426 1.00 59.59 103 GLY A CA 1
ATOM 784 C C . GLY A 1 103 ? 0.551 9.446 9.926 1.00 59.59 103 GLY A C 1
ATOM 785 O O . GLY A 1 103 ? -0.293 9.754 10.768 1.00 59.59 103 GLY A O 1
ATOM 786 N N . GLY A 1 104 ? 1.779 9.054 10.284 1.00 66.12 104 GLY A N 1
ATOM 787 C CA . GLY A 1 104 ? 2.255 8.909 11.662 1.00 66.12 104 GLY A CA 1
ATOM 788 C C . GLY A 1 104 ? 2.100 10.177 12.514 1.00 66.12 104 GLY A C 1
ATOM 789 O O . GLY A 1 104 ? 1.497 10.101 13.587 1.00 66.12 104 GLY A O 1
ATOM 790 N N . PRO A 1 105 ? 2.558 11.358 12.053 1.00 66.19 105 PRO A N 1
ATOM 791 C CA . PRO A 1 105 ? 2.398 12.606 12.798 1.00 66.19 105 PRO A CA 1
ATOM 792 C C . PRO A 1 105 ? 0.928 12.974 13.047 1.00 66.19 105 PRO A C 1
ATOM 794 O O . PRO A 1 105 ? 0.589 13.372 14.160 1.00 66.19 105 PRO A O 1
ATOM 797 N N . GLN A 1 106 ? 0.043 12.771 12.060 1.00 62.78 106 GLN A N 1
ATOM 798 C CA . GLN A 1 106 ? -1.397 13.020 12.217 1.00 62.78 106 GLN A CA 1
ATOM 799 C C . GLN A 1 106 ? -2.059 12.025 13.190 1.00 62.78 106 GLN A C 1
ATOM 801 O O . GLN A 1 106 ? -2.963 12.388 13.946 1.00 62.78 106 GLN A O 1
ATOM 806 N N . GLY A 1 107 ? -1.588 10.775 13.227 1.00 60.09 107 GLY A N 1
ATOM 807 C CA . GLY A 1 107 ? -2.017 9.777 14.209 1.00 60.09 107 GLY A CA 1
ATOM 808 C C . GLY A 1 107 ? -1.655 10.183 15.639 1.00 60.09 107 GLY A C 1
ATOM 809 O O . GLY A 1 107 ? -2.503 10.152 16.529 1.00 60.09 107 GLY A O 1
ATOM 810 N N . VAL A 1 108 ? -0.424 10.651 15.854 1.00 64.19 108 VAL A N 1
ATOM 811 C CA . VAL A 1 108 ? 0.012 11.145 17.167 1.00 64.19 108 VAL A CA 1
ATOM 812 C C . VAL A 1 108 ? -0.772 12.399 17.552 1.00 64.19 108 VAL A C 1
ATOM 814 O O . VAL A 1 108 ? -1.307 12.470 18.654 1.00 64.19 108 VAL A O 1
ATOM 817 N N . GLU A 1 109 ? -0.922 13.366 16.651 1.00 64.31 109 GLU A N 1
ATOM 818 C CA . GLU A 1 109 ? -1.669 14.597 16.927 1.00 64.31 109 GLU A CA 1
ATOM 819 C C . GLU A 1 109 ? -3.144 14.330 17.257 1.00 64.31 109 GLU A C 1
ATOM 821 O O . GLU A 1 109 ? -3.690 14.924 18.191 1.00 64.31 109 GLU A O 1
ATOM 826 N N . SER A 1 110 ? -3.792 13.392 16.565 1.00 60.75 110 SER A N 1
ATOM 827 C CA . SER A 1 110 ? -5.175 13.033 16.881 1.00 60.75 110 SER A CA 1
ATOM 828 C C . SER A 1 110 ? -5.294 12.390 18.263 1.00 60.75 110 SER A C 1
ATOM 830 O O . SER A 1 110 ? -6.172 12.781 19.028 1.00 60.75 110 SER A O 1
ATOM 832 N N . LEU A 1 111 ? -4.379 11.494 18.642 1.00 60.97 111 LEU A N 1
ATOM 833 C CA . LEU A 1 111 ? -4.343 10.872 19.971 1.00 60.97 111 LEU A CA 1
ATOM 834 C C . LEU A 1 111 ? -4.014 11.867 21.094 1.00 60.97 111 LEU A C 1
ATOM 836 O O . LEU A 1 111 ? -4.567 11.750 22.186 1.00 60.97 111 LEU A O 1
ATOM 840 N N . THR A 1 112 ? -3.142 12.846 20.835 1.00 69.06 112 THR A N 1
ATOM 841 C CA . THR A 1 112 ? -2.655 13.770 21.877 1.00 69.06 112 THR A CA 1
ATOM 842 C C . THR A 1 112 ? -3.535 15.012 22.035 1.00 69.06 112 THR A C 1
ATOM 844 O O . THR A 1 112 ? -3.682 15.513 23.147 1.00 69.06 112 THR A O 1
ATOM 847 N N . VAL A 1 113 ? -4.119 15.520 20.943 1.00 67.50 113 VAL A N 1
ATOM 848 C CA . VAL A 1 113 ? -4.850 16.803 20.916 1.00 67.50 113 VAL A CA 1
ATOM 849 C C . VAL A 1 113 ? -6.355 16.611 20.711 1.00 67.50 113 VAL A C 1
ATOM 851 O O . VAL A 1 113 ? -7.147 17.346 21.295 1.00 67.50 113 VAL A O 1
ATOM 854 N N . HIS A 1 114 ? -6.771 15.606 19.933 1.00 60.22 114 HIS A N 1
ATOM 855 C CA . HIS A 1 114 ? -8.168 15.431 19.503 1.00 60.22 114 HIS A CA 1
ATOM 856 C C . HIS A 1 114 ? -8.849 14.177 20.078 1.00 60.22 114 HIS A C 1
ATOM 858 O O . HIS A 1 114 ? -9.908 13.772 19.598 1.00 60.22 114 HIS A O 1
ATOM 864 N N . GLY A 1 115 ? -8.256 13.538 21.092 1.00 60.38 115 GLY A N 1
ATOM 865 C CA . GLY A 1 115 ? -8.835 12.357 21.744 1.00 60.38 115 GLY A CA 1
ATOM 866 C C . GLY A 1 115 ? -8.990 11.132 20.832 1.00 60.38 115 GLY A C 1
ATOM 867 O O . GLY A 1 115 ? -9.859 10.300 21.074 1.00 60.38 115 GLY A O 1
ATOM 868 N N . GLY A 1 116 ? -8.174 11.025 19.780 1.00 59.25 116 GLY A N 1
ATOM 869 C CA . GLY A 1 116 ? -8.146 9.917 18.819 1.00 59.25 116 GLY A CA 1
ATOM 870 C C . GLY A 1 116 ? -8.990 10.117 17.556 1.00 59.25 116 GLY A C 1
ATOM 871 O O . GLY A 1 116 ? -9.087 9.199 16.747 1.00 59.25 116 GLY A O 1
ATOM 872 N N . GLY A 1 117 ? -9.604 11.287 17.357 1.00 51.97 117 GLY A N 1
ATOM 873 C CA . GLY A 1 117 ? -10.393 11.575 16.157 1.00 51.97 117 GLY A CA 1
ATOM 874 C C . GLY A 1 117 ? -9.544 12.083 14.988 1.00 51.97 117 GLY A C 1
ATOM 875 O O . GLY A 1 117 ? -9.002 13.183 15.062 1.00 51.97 117 GLY A O 1
ATOM 876 N N . ILE A 1 118 ? -9.484 11.327 13.887 1.00 59.72 118 ILE A N 1
ATOM 877 C CA . ILE A 1 118 ? -9.034 11.822 12.573 1.00 59.72 118 ILE A CA 1
ATOM 878 C C . ILE A 1 118 ? -10.285 12.078 11.719 1.00 59.72 118 ILE A C 1
ATOM 880 O O . ILE A 1 118 ? -11.247 11.311 11.773 1.00 59.72 118 ILE A O 1
ATOM 884 N N . GLY A 1 119 ? -10.311 13.187 10.971 1.00 51.56 119 GLY A N 1
ATOM 885 C CA . GLY A 1 119 ? -11.455 13.584 10.143 1.00 51.56 119 GLY A CA 1
ATOM 886 C C . GLY A 1 119 ? -11.930 12.466 9.203 1.00 51.56 119 GLY A C 1
ATOM 887 O O . GLY A 1 119 ? -11.122 11.782 8.581 1.00 51.56 119 GLY A O 1
ATOM 888 N N . GLY A 1 120 ? -13.254 12.304 9.085 1.00 46.75 120 GLY A N 1
ATOM 889 C CA . GLY A 1 120 ? -13.939 11.131 8.509 1.00 46.75 120 GLY A CA 1
ATOM 890 C C . GLY A 1 120 ? -13.717 10.805 7.023 1.00 46.75 120 GLY A C 1
ATOM 891 O O . GLY A 1 120 ? -14.472 10.013 6.474 1.00 46.75 120 GLY A O 1
ATOM 892 N N . ARG A 1 121 ? -12.731 11.411 6.357 1.00 53.59 121 ARG A N 1
ATOM 893 C CA . ARG A 1 121 ? -12.310 11.075 4.985 1.00 53.59 121 ARG A CA 1
ATOM 894 C C . ARG A 1 121 ? -10.974 10.317 4.924 1.00 53.59 121 ARG A C 1
ATOM 896 O O . ARG A 1 121 ? -10.697 9.707 3.898 1.00 53.59 121 ARG A O 1
ATOM 903 N N . GLY A 1 122 ? -10.209 10.292 6.020 1.00 46.03 122 GLY A N 1
ATOM 904 C CA . GLY A 1 122 ? -8.972 9.513 6.174 1.00 46.03 122 GLY A CA 1
ATOM 905 C C . GLY A 1 122 ? -9.115 8.268 7.058 1.00 46.03 12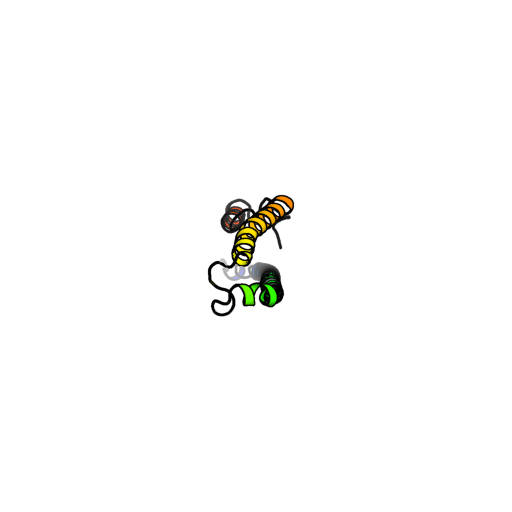2 GLY A C 1
ATOM 906 O O . GLY A 1 122 ? -8.110 7.716 7.496 1.00 46.03 122 GLY A O 1
ATOM 907 N N . VAL A 1 123 ? -10.345 7.855 7.370 1.00 36.12 123 VAL A N 1
ATOM 908 C CA . VAL A 1 123 ? -10.627 6.660 8.180 1.00 36.12 123 VAL A CA 1
ATOM 909 C C . VAL A 1 123 ? -10.871 5.482 7.224 1.00 36.12 123 VAL A C 1
ATOM 911 O O . VAL A 1 123 ? -11.627 5.674 6.269 1.00 36.12 123 VAL A O 1
ATOM 914 N N . PRO A 1 124 ? -10.227 4.315 7.423 1.00 44.88 124 PRO A N 1
ATOM 915 C CA . PRO A 1 124 ? -10.513 3.108 6.646 1.00 44.88 124 PRO A CA 1
ATOM 916 C C . PRO A 1 124 ? -11.958 2.619 6.816 1.00 44.88 124 PRO A C 1
ATOM 918 O O . PRO A 1 124 ? -12.547 2.845 7.899 1.00 44.88 124 PRO A O 1
#